Protein 6WF4 (pdb70)

InterPro domains:
  IPR032710 NTF2-like domain superfamily [SSF54427] (33-159)
  IPR037401 SnoaL-like domain [PF12680] (41-147)

Foldseek 3Di:
DLLVVLVVQLLVCVQVVHLVSNCSQADQQAWEAEDPVCVVQPQHGIFGGSVRVVVNVVSVVVQFDDKHWDWDDWDDDPQKIKTKTWMWTGEPVGQIDIFIWIWIFGDDPRHTNYIYIDGDVVVVVVRSVD

Structure (mmCIF, N/CA/C/O backbone):
data_6WF4
#
_entry.id   6WF4
#
_cell.length_a   97.176
_cell.length_b   97.176
_cell.length_c   29.393
_cell.angle_alpha   90.000
_cell.angle_beta   90.000
_cell.angle_gamma   120.000
#
_symmetry.space_group_name_H-M   'P 31 2 1'
#
loop_
_entity.id
_entity.type
_entity.pdbx_description
1 polymer 'Terfestatin Biosyntheis Enzyme C'
2 non-polymer (2~5~S)-2~3~,2~5~,2~6~-trihydroxy[1~1~,2~1~:2~4~,3~1~-terphenyl]-2~2~(2~5~H)-one
3 non-polymer 'ISOPROPYL ALCOHOL'
4 water water
#
loop_
_atom_site.group_PDB
_atom_site.id
_atom_site.type_symbol
_atom_site.label_atom_id
_atom_site.label_alt_id
_atom_site.label_comp_id
_atom_site.label_asym_id
_atom_site.label_entity_id
_atom_site.label_seq_id
_atom_site.pdbx_PDB_ins_code
_atom_site.Cartn_x
_atom_site.Cartn_y
_atom_site.Cartn_z
_atom_site.occupancy
_atom_site.B_iso_or_equiv
_atom_site.auth_seq_id
_atom_site.auth_comp_id
_atom_site.auth_asym_id
_atom_site.auth_atom_id
_atom_site.pdbx_PDB_model_num
ATOM 1 N N . SER A 1 57 ? 20.786 14.571 7.555 1.00 77.95 57 SER A N 1
ATOM 2 C CA . SER A 1 57 ? 20.724 14.700 6.083 1.00 79.15 57 SER A CA 1
ATOM 3 C C . SER A 1 57 ? 22.128 14.897 5.514 1.00 81.49 57 SER A C 1
ATOM 4 O O . SER A 1 57 ? 22.933 15.620 6.097 1.00 94.92 57 SER A O 1
ATOM 12 N N . PRO A 1 58 ? 22.409 14.286 4.357 1.00 76.89 58 PRO A N 1
ATOM 13 C CA . PRO A 1 58 ? 23.814 14.176 3.918 1.00 70.44 58 PRO A CA 1
ATOM 14 C C . PRO A 1 58 ? 24.406 15.474 3.382 1.00 66.34 58 PRO A C 1
ATOM 15 O O . PRO A 1 58 ? 25.593 15.754 3.620 1.00 57.81 58 PRO A O 1
ATOM 26 N N . ASN A 1 59 ? 23.624 16.276 2.653 1.00 71.84 59 ASN A N 1
ATOM 27 C CA . ASN A 1 59 ? 24.116 17.585 2.238 1.00 65.47 59 ASN A CA 1
ATOM 28 C C . ASN A 1 59 ? 24.356 18.466 3.451 1.00 60.11 59 ASN A C 1
ATOM 29 O O . ASN A 1 59 ? 25.359 19.183 3.529 1.00 58.44 59 ASN A O 1
ATOM 40 N N . ILE A 1 60 ? 23.440 18.412 4.415 1.00 61.62 60 ILE A N 1
ATOM 41 C CA . ILE A 1 60 ? 23.525 19.257 5.596 1.00 56.80 60 ILE A CA 1
ATOM 42 C C . ILE A 1 60 ? 24.751 18.906 6.422 1.00 54.99 60 ILE A C 1
ATOM 43 O O . ILE A 1 60 ? 25.433 19.787 6.957 1.00 51.94 60 ILE A O 1
ATOM 59 N N . GLU A 1 61 ? 25.049 17.627 6.572 1.00 56.29 61 GLU A N 1
ATOM 60 C CA . GLU A 1 61 ? 26.160 17.315 7.464 1.00 55.31 61 GLU A CA 1
ATOM 61 C C . GLU A 1 61 ? 27.491 17.647 6.807 1.00 52.05 61 GLU A C 1
ATOM 62 O O . GLU A 1 61 ? 28.469 17.945 7.503 1.00 47.62 61 GLU A O 1
ATOM 74 N N . ALA A 1 62 ? 27.560 17.628 5.478 1.00 50.48 62 ALA A N 1
ATOM 75 C CA . ALA A 1 62 ? 28.792 18.087 4.858 1.00 50.08 62 ALA A CA 1
ATOM 76 C C . ALA A 1 62 ? 28.961 19.589 5.027 1.00 47.58 62 ALA A C 1
ATOM 77 O O . ALA A 1 62 ? 30.082 20.070 5.185 1.00 46.58 62 ALA A O 1
ATOM 84 N N . ILE A 1 63 ? 27.854 20.339 4.951 1.00 48.34 63 ILE A N 1
ATOM 85 C CA . ILE A 1 63 ? 27.868 21.783 5.178 1.00 46.68 63 ILE A CA 1
ATOM 86 C C . ILE A 1 63 ? 28.282 22.079 6.613 1.00 45.67 63 ILE A C 1
ATOM 87 O O . ILE A 1 63 ? 29.043 23.017 6.894 1.00 40.78 63 ILE A O 1
ATOM 103 N N . LEU A 1 64 ? 27.792 21.279 7.547 1.00 44.09 64 LEU A N 1
ATOM 104 C CA . LEU A 1 64 ? 28.124 21.507 8.942 1.00 48.74 64 LEU A CA 1
ATOM 105 C C . LEU A 1 64 ? 29.583 21.210 9.213 1.00 42.24 64 LEU A C 1
ATOM 106 O O . LEU A 1 64 ? 30.231 21.907 9.999 1.00 41.54 64 LEU A O 1
ATOM 122 N N . ALA A 1 65 ? 30.109 20.158 8.608 1.00 43.35 65 ALA A N 1
ATOM 123 C CA . ALA A 1 65 ? 31.535 19.899 8.755 1.00 46.91 65 ALA A CA 1
ATOM 124 C C . ALA A 1 65 ? 32.348 21.103 8.304 1.00 44.01 65 ALA A C 1
ATOM 125 O O . ALA A 1 65 ? 33.382 21.424 8.897 1.00 42.39 65 ALA A O 1
ATOM 132 N N . SER A 1 66 ? 31.920 21.763 7.234 1.00 41.10 66 SER A N 1
ATOM 133 C CA . SER A 1 66 ? 32.667 22.923 6.789 1.00 40.07 66 SER A CA 1
ATOM 134 C C . SER A 1 66 ? 32.517 24.070 7.770 1.00 38.58 66 SER A C 1
ATOM 135 O O . SER A 1 66 ? 33.508 24.717 8.118 1.00 38.01 66 SER A O 1
ATOM 143 N N . TYR A 1 67 ? 31.298 24.325 8.251 1.00 38.43 67 TYR A N 1
ATOM 144 C CA . TYR A 1 67 ? 31.136 25.384 9.238 1.00 37.70 67 TYR A CA 1
ATOM 145 C C . TYR A 1 67 ? 31.921 25.067 10.500 1.00 37.77 67 TYR A C 1
ATOM 146 O O . TYR A 1 67 ? 32.471 25.975 11.124 1.00 37.59 67 TYR A O 1
ATOM 164 N N . ALA A 1 68 ? 32.036 23.784 10.858 1.00 40.06 68 ALA A N 1
ATOM 165 C CA . ALA A 1 68 ? 32.822 23.417 12.026 1.00 40.64 68 ALA A CA 1
ATOM 166 C C . ALA A 1 68 ? 34.297 23.696 11.805 1.00 40.32 68 ALA A C 1
ATOM 167 O O . ALA A 1 68 ? 35.002 24.144 12.725 1.00 39.38 68 ALA A O 1
ATOM 174 N N . GLY A 1 69 ? 34.785 23.406 10.596 1.00 39.23 69 GLY A N 1
ATOM 175 C CA . GLY A 1 69 ? 36.151 23.758 10.254 1.00 39.38 69 GLY A CA 1
ATOM 176 C C . GLY A 1 69 ? 36.427 25.241 10.430 1.00 39.73 69 GLY A C 1
ATOM 177 O O . GLY A 1 69 ? 37.448 25.630 11.009 1.00 39.64 69 GLY A O 1
ATOM 181 N N . PHE A 1 70 ? 35.506 26.086 9.973 1.00 38.22 70 PHE A N 1
ATOM 182 C CA . PHE A 1 70 ? 35.698 27.525 10.133 1.00 39.39 70 PHE A CA 1
ATOM 183 C C . PHE A 1 70 ? 35.731 27.916 11.608 1.00 39.33 70 PHE A C 1
ATOM 184 O O . PHE A 1 70 ? 36.552 28.738 12.031 1.00 40.35 70 PHE A O 1
ATOM 201 N N . ARG A 1 71 ? 34.813 27.365 12.389 1.00 40.58 71 ARG A N 1
ATOM 202 C CA . ARG A 1 71 ? 34.772 27.643 13.818 1.00 44.85 71 ARG A CA 1
ATOM 203 C C . ARG A 1 71 ? 36.090 27.280 14.483 1.00 40.29 71 ARG A C 1
ATOM 204 O O . ARG A 1 71 ? 36.562 27.987 15.387 1.00 41.77 71 ARG A O 1
ATOM 225 N N . ASP A 1 72 ? 36.709 26.187 14.047 1.00 46.44 72 ASP A N 1
ATOM 226 C CA . ASP A 1 72 ? 37.918 25.687 14.689 1.00 46.18 72 ASP A CA 1
ATOM 227 C C . ASP A 1 72 ? 39.197 26.203 14.033 1.00 43.51 72 ASP A C 1
ATOM 228 O O . ASP A 1 72 ? 40.283 25.649 14.296 1.00 43.13 72 ASP A O 1
ATOM 237 N N . ARG A 1 73 ? 39.078 27.189 13.146 1.00 46.81 73 ARG A N 1
ATOM 238 C CA . ARG A 1 73 ? 40.200 27.755 12.367 1.00 48.32 73 ARG A CA 1
ATOM 239 C C . ARG A 1 73 ? 40.949 26.588 11.734 1.00 46.04 73 ARG A C 1
ATOM 240 O O . ARG A 1 73 ? 42.146 26.549 11.812 1.00 47.07 73 ARG A O 1
ATOM 252 N N . ASP A 1 74 ? 40.198 25.698 11.103 1.00 46.34 74 ASP A N 1
ATOM 253 C CA . ASP A 1 74 ? 40.665 24.396 10.606 1.00 47.15 74 ASP A CA 1
ATOM 254 C C . ASP A 1 74 ? 40.379 24.307 9.108 1.00 45.28 74 ASP A C 1
ATOM 255 O O . ASP A 1 74 ? 39.258 23.968 8.713 1.00 45.22 74 ASP A O 1
ATOM 264 N N . ILE A 1 75 ? 41.385 24.604 8.282 1.00 45.03 75 ILE A N 1
ATOM 265 C CA . ILE A 1 75 ? 41.187 24.616 6.826 1.00 45.57 75 ILE A CA 1
ATOM 266 C C . ILE A 1 75 ? 40.830 23.214 6.322 1.00 46.66 75 ILE A C 1
ATOM 267 O O . ILE A 1 75 ? 39.972 23.052 5.454 1.00 47.11 75 ILE A O 1
ATOM 283 N N . GLU A 1 76 ? 41.454 22.169 6.876 1.00 47.45 76 GLU A N 1
ATOM 284 C CA . GLU A 1 76 ? 41.112 20.821 6.435 1.00 48.97 76 GLU A CA 1
ATOM 285 C C . GLU A 1 76 ? 39.634 20.544 6.646 1.00 52.03 76 GLU A C 1
ATOM 286 O O . GLU A 1 76 ? 38.967 19.997 5.752 1.00 49.81 76 GLU A O 1
ATOM 298 N N . GLY A 1 77 ? 39.090 20.970 7.796 1.00 48.11 77 GLY A N 1
ATOM 299 C CA . GLY A 1 77 ? 37.659 20.831 8.026 1.00 48.13 77 GLY A CA 1
ATOM 300 C C . GLY A 1 77 ? 36.822 21.622 7.039 1.00 47.67 77 GLY A C 1
ATOM 301 O O . GLY A 1 77 ? 35.781 21.153 6.576 1.00 48.35 77 GLY A O 1
ATOM 305 N N . ILE A 1 78 ? 37.251 22.840 6.704 1.00 47.71 78 ILE A N 1
ATOM 306 C CA . ILE A 1 78 ? 36.519 23.617 5.693 1.00 46.95 78 ILE A CA 1
ATOM 307 C C . ILE A 1 78 ? 36.461 22.858 4.373 1.00 48.75 78 ILE A C 1
ATOM 308 O O . ILE A 1 78 ? 35.404 22.746 3.741 1.00 50.32 78 ILE A O 1
ATOM 324 N N . LEU A 1 79 ? 37.600 22.348 3.915 1.00 48.82 79 LEU A N 1
ATOM 325 C CA . LEU A 1 79 ? 37.599 21.721 2.600 1.00 51.28 79 LEU A CA 1
ATOM 326 C C . LEU A 1 79 ? 36.893 20.378 2.622 1.00 50.75 79 LEU A C 1
ATOM 327 O O . LEU A 1 79 ? 36.496 19.886 1.562 1.00 53.76 79 LEU A O 1
ATOM 343 N N . SER A 1 80 ? 36.668 19.816 3.805 1.00 54.97 80 SER A N 1
ATOM 344 C CA . SER A 1 80 ? 35.984 18.538 3.953 1.00 62.04 80 SER A CA 1
ATOM 345 C C . SER A 1 80 ? 34.520 18.567 3.508 1.00 61.04 80 SER A C 1
ATOM 346 O O . SER A 1 80 ? 33.818 17.556 3.655 1.00 61.29 80 SER A O 1
ATOM 354 N N . GLY A 1 81 ? 34.031 19.687 3.013 1.00 59.92 81 GLY A N 1
ATOM 355 C CA . GLY A 1 81 ? 32.718 19.724 2.399 1.00 59.39 81 GLY A CA 1
ATOM 356 C C . GLY A 1 81 ? 32.781 20.179 0.948 1.00 56.33 81 GLY A C 1
ATOM 357 O O . GLY A 1 81 ? 31.760 20.221 0.244 1.00 54.90 81 GLY A O 1
ATOM 361 N N . MET A 1 82 ? 33.977 20.534 0.486 1.00 54.46 82 MET A N 1
ATOM 362 C CA . MET A 1 82 ? 34.147 21.162 -0.813 1.00 54.47 82 MET A CA 1
ATOM 363 C C . MET A 1 82 ? 34.611 20.140 -1.842 1.00 62.71 82 MET A C 1
ATOM 364 O O . MET A 1 82 ? 35.486 19.322 -1.564 1.00 55.73 82 MET A O 1
ATOM 378 N N A HIS A 1 83 ? 34.005 20.185 -3.027 0.55 57.18 83 HIS A N 1
ATOM 379 N N B HIS A 1 83 ? 34.012 20.208 -3.026 0.45 57.27 83 HIS A N 1
ATOM 380 C CA A HIS A 1 83 ? 34.570 19.490 -4.169 0.55 63.20 83 HIS A CA 1
ATOM 381 C CA B HIS A 1 83 ? 34.536 19.544 -4.208 0.45 62.98 83 HIS A CA 1
ATOM 382 C C A HIS A 1 83 ? 35.892 20.152 -4.554 0.55 64.14 83 HIS A C 1
ATOM 383 C C B HIS A 1 83 ? 35.869 20.182 -4.608 0.45 63.97 83 HIS A C 1
ATOM 384 O O A HIS A 1 83 ? 36.110 21.341 -4.285 0.55 58.04 83 HIS A O 1
ATOM 385 O O B HIS A 1 83 ? 36.087 21.379 -4.384 0.45 58.37 83 HIS A O 1
ATOM 412 N N . PRO A 1 84 ? 36.785 19.410 -5.195 1.00 61.48 84 PRO A N 1
ATOM 413 C CA . PRO A 1 84 ? 38.037 20.024 -5.674 1.00 67.42 84 PRO A CA 1
ATOM 414 C C . PRO A 1 84 ? 37.823 21.131 -6.678 1.00 71.74 84 PRO A C 1
ATOM 415 O O . PRO A 1 84 ? 38.668 22.031 -6.792 1.00 78.30 84 PRO A O 1
ATOM 426 N N . ASP A 1 85 ? 36.720 21.070 -7.426 1.00 71.60 85 ASP A N 1
ATOM 427 C CA . ASP A 1 85 ? 36.379 22.029 -8.462 1.00 72.30 85 ASP A CA 1
ATOM 428 C C . ASP A 1 85 ? 35.593 23.214 -7.926 1.00 64.96 85 ASP A C 1
ATOM 429 O O . ASP A 1 85 ? 35.269 24.118 -8.711 1.00 57.41 85 ASP A O 1
ATOM 438 N N . VAL A 1 86 ? 35.310 23.227 -6.615 1.00 64.18 86 VAL A N 1
ATOM 439 C CA . VAL A 1 86 ? 34.330 24.133 -6.028 1.00 56.77 86 VAL A CA 1
ATOM 440 C C . VAL A 1 86 ? 34.532 25.568 -6.460 1.00 54.42 86 VAL A C 1
ATOM 441 O O . VAL A 1 86 ? 35.658 26.066 -6.547 1.00 54.55 86 VAL A O 1
ATOM 454 N N . GLU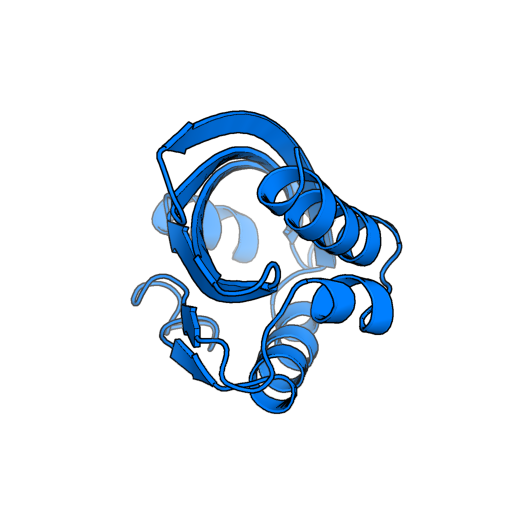 A 1 87 ? 33.409 26.257 -6.646 1.00 49.69 87 GLU A N 1
ATOM 455 C CA . GLU A 1 87 ? 33.346 27.693 -6.904 1.00 55.39 87 GLU A CA 1
ATOM 456 C C . GLU A 1 87 ? 33.070 28.467 -5.612 1.00 46.18 87 GLU A C 1
ATOM 457 O O . GLU A 1 87 ? 32.007 28.305 -4.999 1.00 44.58 87 GLU A O 1
ATOM 469 N N . TRP A 1 88 ? 33.983 29.354 -5.236 1.00 45.60 88 TRP A N 1
ATOM 470 C CA . TRP A 1 88 ? 33.874 30.157 -4.009 1.00 48.62 88 TRP A CA 1
ATOM 471 C C . TRP A 1 88 ? 33.655 31.609 -4.424 1.00 38.24 88 TRP A C 1
ATOM 472 O O . TRP A 1 88 ? 34.562 32.232 -4.980 1.00 43.54 88 TRP A O 1
ATOM 493 N N . VAL A 1 89 ? 32.462 32.140 -4.156 1.00 36.60 89 VAL A N 1
ATOM 494 C CA . VAL A 1 89 ? 32.002 33.395 -4.741 1.00 35.60 89 VAL A CA 1
ATOM 495 C C . VAL A 1 89 ? 31.648 34.375 -3.633 1.00 37.80 89 VAL A C 1
ATOM 496 O O . VAL A 1 89 ? 30.894 34.022 -2.722 1.00 34.13 89 VAL A O 1
ATOM 509 N N . HIS A 1 90 ? 32.122 35.617 -3.748 1.00 34.97 90 HIS A N 1
ATOM 510 C CA . HIS A 1 90 ? 31.793 36.697 -2.821 1.00 27.32 90 HIS A CA 1
ATOM 511 C C . HIS A 1 90 ? 31.419 37.952 -3.592 1.00 27.27 90 HIS A C 1
ATOM 512 O O . HIS A 1 90 ? 31.727 38.078 -4.780 1.00 27.92 90 HIS A O 1
ATOM 526 N N . PRO A 1 91 ? 30.683 38.867 -2.977 1.00 24.27 91 PRO A N 1
ATOM 527 C CA . PRO A 1 91 ? 30.128 39.992 -3.750 1.00 25.25 91 PRO A CA 1
ATOM 528 C C . PRO A 1 91 ? 31.183 40.787 -4.521 1.00 26.19 91 PRO A C 1
ATOM 529 O O . PRO A 1 91 ? 32.300 41.013 -4.059 1.00 23.48 91 PRO A O 1
ATOM 540 N N . GLU A 1 92 ? 30.796 41.252 -5.713 1.00 32.52 92 GLU A N 1
ATOM 541 C CA . GLU A 1 92 ? 31.723 42.077 -6.469 1.00 32.07 92 GLU A CA 1
ATOM 542 C C . GLU A 1 92 ? 32.084 43.337 -5.696 1.00 28.85 92 GLU A C 1
ATOM 543 O O . GLU A 1 92 ? 33.191 43.846 -5.844 1.00 29.17 92 GLU A O 1
ATOM 555 N N . GLY A 1 93 ? 31.198 43.828 -4.837 1.00 26.89 93 GLY A N 1
ATOM 556 C CA . GLY A 1 93 ? 31.508 45.005 -4.073 1.00 28.16 93 GLY A CA 1
ATOM 557 C C . GLY A 1 93 ? 32.552 44.837 -3.000 1.00 30.29 93 GLY A C 1
ATOM 558 O O . GLY A 1 93 ? 32.835 45.816 -2.306 1.00 29.37 93 GLY A O 1
ATOM 562 N N A MET A 1 94 ? 33.106 43.636 -2.827 0.17 30.52 94 MET A N 1
ATOM 563 N N B MET A 1 94 ? 33.130 43.647 -2.827 0.83 29.49 94 MET A N 1
ATOM 564 C CA A MET A 1 94 ? 34.256 43.413 -1.961 0.17 29.95 94 MET A CA 1
ATOM 565 C CA B MET A 1 94 ? 34.277 43.459 -1.948 0.83 27.55 94 MET A CA 1
ATOM 566 C C A MET A 1 94 ? 35.567 43.517 -2.721 0.17 30.49 94 MET A C 1
ATOM 567 C C B MET A 1 94 ? 35.582 43.557 -2.709 0.83 29.12 94 MET A C 1
ATOM 568 O O A MET A 1 94 ? 36.630 43.251 -2.152 0.17 33.43 94 MET A O 1
ATOM 569 O O B MET A 1 94 ? 36.657 43.359 -2.132 0.83 29.21 94 MET A O 1
ATOM 596 N N . GLY A 1 95 ? 35.510 43.894 -3.999 1.00 31.54 95 GLY A N 1
ATOM 597 C CA . GLY A 1 95 ? 36.714 43.946 -4.806 1.00 38.30 95 GLY A CA 1
ATOM 598 C C . GLY A 1 95 ? 37.699 44.957 -4.281 1.00 33.38 95 GLY A C 1
ATOM 599 O O . GLY A 1 95 ? 38.901 44.827 -4.497 1.00 38.74 95 GLY A O 1
ATOM 603 N N . LYS A 1 96 ? 37.203 45.979 -3.583 1.00 33.67 96 LYS A N 1
ATOM 604 C CA . LYS A 1 96 ? 38.078 47.018 -3.057 1.00 37.29 96 LYS A CA 1
ATOM 605 C C . LYS A 1 96 ? 39.045 46.455 -2.031 1.00 35.53 96 LYS A C 1
ATOM 606 O O . LYS A 1 96 ? 40.135 46.991 -1.846 1.00 38.67 96 LYS A O 1
ATOM 625 N N . TYR A 1 97 ? 38.672 45.379 -1.365 1.00 30.22 97 TYR A N 1
ATOM 626 C CA . TYR A 1 97 ? 39.511 44.753 -0.364 1.00 34.29 97 TYR A CA 1
ATOM 627 C C . TYR A 1 97 ? 40.101 43.451 -0.878 1.00 32.98 97 TYR A C 1
ATOM 628 O O . TYR A 1 97 ? 40.717 42.715 -0.108 1.00 35.23 97 TYR A O 1
ATOM 646 N N . GLY A 1 98 ? 39.966 43.170 -2.175 1.00 33.28 98 GLY A N 1
ATOM 647 C CA . GLY A 1 98 ? 40.533 41.948 -2.706 1.00 36.63 98 GLY A CA 1
ATOM 648 C C . GLY A 1 98 ? 39.815 40.713 -2.242 1.00 35.20 98 GLY A C 1
ATOM 649 O O . GLY A 1 98 ? 40.413 39.638 -2.203 1.00 34.43 98 GLY A O 1
ATOM 653 N N . LEU A 1 99 ? 38.538 40.845 -1.864 1.00 34.48 99 LEU A N 1
ATOM 654 C CA . LEU A 1 99 ? 37.739 39.713 -1.417 1.00 32.60 99 LEU A CA 1
ATOM 655 C C . LEU A 1 99 ? 36.450 39.547 -2.211 1.00 33.31 99 LEU A C 1
ATOM 656 O O . LEU A 1 99 ? 35.509 38.944 -1.701 1.00 28.93 99 LEU A O 1
ATOM 672 N N . GLY A 1 100 ? 36.392 40.051 -3.450 1.00 30.25 100 GLY A N 1
ATOM 673 C CA . GLY A 1 100 ? 35.230 39.891 -4.291 1.00 28.53 100 GLY A CA 1
ATOM 674 C C . GLY A 1 100 ? 35.390 38.846 -5.350 1.00 35.17 100 GLY A C 1
ATOM 675 O O . GLY A 1 100 ? 36.463 38.306 -5.591 1.00 33.31 100 GLY A O 1
ATOM 679 N N . GLY A 1 101 ? 34.296 38.552 -6.025 1.00 35.54 101 GLY A N 1
ATOM 680 C CA . GLY A 1 101 ? 34.447 37.625 -7.130 1.00 38.41 101 GLY A CA 1
ATOM 681 C C . GLY A 1 101 ? 34.617 36.161 -6.741 1.00 41.53 101 GLY A C 1
ATOM 682 O O . GLY A 1 101 ? 34.363 35.703 -5.608 1.00 36.93 101 GLY A O 1
ATOM 686 N N . THR A 1 102 ? 35.070 35.405 -7.734 1.00 38.88 102 THR A N 1
ATOM 687 C CA . THR A 1 102 ? 35.085 33.949 -7.667 1.00 40.13 102 THR A CA 1
ATOM 688 C C . THR A 1 102 ? 36.499 33.462 -7.483 1.00 41.45 102 THR A C 1
ATOM 689 O O . THR A 1 102 ? 37.400 33.884 -8.220 1.00 42.64 102 THR A O 1
ATOM 700 N N . LYS A 1 103 ? 36.678 32.541 -6.549 1.00 39.85 103 LYS A N 1
ATOM 701 C CA . LYS A 1 103 ? 37.916 31.790 -6.435 1.00 40.57 103 LYS A CA 1
ATOM 702 C C . LYS A 1 103 ? 37.614 30.330 -6.750 1.00 42.82 103 LYS A C 1
ATOM 703 O O . LYS A 1 103 ? 36.500 29.847 -6.524 1.00 49.20 103 LYS A O 1
ATOM 722 N N . LEU A 1 104 ? 38.587 29.639 -7.332 1.00 44.62 104 LEU A N 1
ATOM 723 C CA . LEU A 1 104 ? 38.354 28.288 -7.810 1.00 49.16 104 LEU A CA 1
ATOM 724 C C . LEU A 1 104 ? 39.147 27.269 -7.000 1.00 47.20 104 LEU A C 1
ATOM 725 O O . LEU A 1 104 ? 40.367 27.391 -6.828 1.00 49.51 104 LEU A O 1
ATOM 741 N N . GLY A 1 105 ? 38.454 26.252 -6.529 1.00 47.61 105 GLY A N 1
ATOM 742 C CA . GLY A 1 105 ? 39.131 25.093 -6.002 1.00 48.86 105 GLY A CA 1
ATOM 743 C C . GLY A 1 105 ? 39.731 25.350 -4.637 1.00 53.60 105 GLY A C 1
ATOM 744 O O . GLY A 1 105 ? 39.678 26.442 -4.064 1.00 48.04 105 GLY A O 1
ATOM 748 N N . HIS A 1 106 ? 40.303 24.273 -4.111 1.00 51.33 106 HIS A N 1
ATOM 749 C CA . HIS A 1 106 ? 40.864 24.278 -2.773 1.00 50.82 106 HIS A CA 1
ATOM 750 C C . HIS A 1 106 ? 41.945 25.337 -2.658 1.00 50.17 106 HIS A C 1
ATOM 751 O O . HIS A 1 106 ? 42.030 26.065 -1.657 1.00 44.36 106 HIS A O 1
ATOM 765 N N . ALA A 1 107 ? 42.757 25.463 -3.699 1.00 49.33 107 ALA A N 1
ATOM 766 C CA . ALA A 1 107 ? 43.790 26.483 -3.708 1.00 50.63 107 ALA A CA 1
ATOM 767 C C . ALA A 1 107 ? 43.190 27.874 -3.630 1.00 43.67 107 ALA A C 1
ATOM 768 O O . ALA A 1 107 ? 43.706 28.747 -2.924 1.00 45.40 107 ALA A O 1
ATOM 775 N N . GLY A 1 108 ? 42.103 28.107 -4.353 1.00 47.88 108 GLY A N 1
ATOM 776 C CA . GLY A 1 108 ? 41.529 29.433 -4.354 1.00 41.73 108 GLY A CA 1
ATOM 777 C C . GLY A 1 108 ? 41.032 29.824 -2.989 1.00 39.15 108 GLY A C 1
ATOM 778 O O . GLY A 1 108 ? 41.121 30.991 -2.591 1.00 37.63 108 GLY A O 1
ATOM 782 N N . ILE A 1 109 ? 40.478 28.858 -2.258 1.00 42.38 109 ILE A N 1
ATOM 783 C CA . ILE A 1 109 ? 39.977 29.144 -0.922 1.00 40.69 109 ILE A CA 1
ATOM 784 C C . ILE A 1 109 ? 41.115 29.563 -0.017 1.00 36.22 109 ILE A C 1
ATOM 785 O O . ILE A 1 109 ? 41.008 30.529 0.744 1.00 35.11 109 ILE A O 1
ATOM 801 N N . LYS A 1 110 ? 42.227 28.846 -0.083 1.00 37.82 110 LYS A N 1
ATOM 802 C CA . LYS A 1 110 ? 43.387 29.216 0.719 1.00 39.75 110 LYS A CA 1
ATOM 803 C C . LYS A 1 110 ? 43.873 30.625 0.385 1.00 37.21 110 LYS A C 1
ATOM 804 O O . LYS A 1 110 ? 44.243 31.390 1.287 1.00 40.78 110 LYS A O 1
ATOM 823 N N . GLU A 1 111 ? 43.899 30.981 -0.903 1.00 38.53 111 GLU A N 1
ATOM 824 C CA . GLU A 1 111 ? 44.252 32.345 -1.285 1.00 41.81 111 GLU A CA 1
ATOM 825 C C . GLU A 1 111 ? 43.348 33.350 -0.599 1.00 37.09 111 GLU A C 1
ATOM 826 O O . GLU A 1 111 ? 43.822 34.339 -0.031 1.00 37.29 111 GLU A O 1
ATOM 838 N N . PHE A 1 112 ? 42.034 33.123 -0.673 1.00 34.68 112 PHE A N 1
ATOM 839 C CA . PHE A 1 112 ? 41.074 34.019 -0.043 1.00 34.99 112 PHE A CA 1
ATOM 840 C C . PHE A 1 112 ? 41.343 34.136 1.441 1.00 34.33 112 PHE A C 1
ATOM 841 O O . PHE A 1 112 ? 41.375 35.242 1.992 1.00 34.53 112 PHE A O 1
ATOM 858 N N . LEU A 1 113 ? 41.562 32.998 2.109 1.00 35.09 113 LEU A N 1
ATOM 859 C CA . LEU A 1 113 ? 41.717 33.014 3.554 1.00 36.43 113 LEU A CA 1
ATOM 860 C C . LEU A 1 113 ? 43.032 33.635 3.974 1.00 35.05 113 LEU A C 1
ATOM 861 O O . LEU A 1 113 ? 43.117 34.219 5.053 1.00 32.47 113 LEU A O 1
ATOM 877 N N . ALA A 1 114 ? 44.063 33.524 3.144 1.00 36.84 114 ALA A N 1
ATOM 878 C CA . ALA A 1 114 ? 45.322 34.184 3.445 1.00 38.49 114 ALA A CA 1
ATOM 879 C C . ALA A 1 114 ? 45.210 35.700 3.339 1.00 38.04 114 ALA A C 1
ATOM 880 O O . ALA A 1 114 ? 46.000 36.416 3.958 1.00 39.09 114 ALA A O 1
ATOM 887 N N . HIS A 1 115 ? 44.264 36.209 2.537 1.00 35.81 115 HIS A N 1
ATOM 888 C CA . HIS A 1 115 ? 44.078 37.653 2.408 1.00 35.12 115 HIS A CA 1
ATOM 889 C C . HIS A 1 115 ? 43.246 38.242 3.555 1.00 31.29 115 HIS A C 1
ATOM 890 O O . HIS A 1 115 ? 43.423 39.409 3.916 1.00 38.23 115 HIS A O 1
ATOM 904 N N . VAL A 1 116 ? 42.382 37.447 4.174 1.00 35.21 116 VAL A N 1
ATOM 905 C CA . VAL A 1 116 ? 41.423 38.004 5.127 1.00 34.80 116 VAL A CA 1
ATOM 906 C C . VAL A 1 116 ? 42.106 38.720 6.270 1.00 35.20 116 VAL A C 1
ATOM 907 O O . VAL A 1 116 ? 41.632 39.806 6.670 1.00 31.95 116 VAL A O 1
ATOM 920 N N . PRO A 1 117 ? 43.135 38.175 6.913 1.00 36.69 117 PRO A N 1
ATOM 921 C CA . PRO A 1 117 ? 43.754 38.861 8.053 1.00 43.71 117 PRO A CA 1
ATOM 922 C C . PRO A 1 117 ? 44.363 40.210 7.700 1.00 40.41 117 PRO A C 1
ATOM 923 O O . PRO A 1 117 ? 44.667 40.999 8.604 1.00 42.59 117 PRO A O 1
ATOM 934 N N . THR A 1 118 ? 44.586 40.474 6.419 1.00 38.77 118 THR A N 1
ATOM 935 C CA . THR A 1 118 ? 45.003 41.783 5.916 1.00 45.15 118 THR A CA 1
ATOM 936 C C . THR A 1 118 ? 43.899 42.831 6.036 1.00 41.14 118 THR A C 1
ATOM 937 O O . THR A 1 118 ? 44.184 44.037 5.984 1.00 42.03 118 THR A O 1
ATOM 948 N N . VAL A 1 119 ? 42.652 42.397 6.217 1.00 50.52 119 VAL A N 1
ATOM 949 C CA . VAL A 1 119 ? 41.478 43.259 6.161 1.00 47.43 119 VAL A CA 1
ATOM 950 C C . VAL A 1 119 ? 40.749 43.309 7.497 1.00 40.29 119 VAL A C 1
ATOM 951 O O . VAL A 1 119 ? 40.178 44.341 7.880 1.00 47.77 119 VAL A O 1
ATOM 964 N N . LEU A 1 120 ? 40.750 42.193 8.222 1.00 35.82 120 LEU A N 1
ATOM 965 C CA . LEU A 1 120 ? 39.943 42.032 9.420 1.00 38.18 120 LEU A CA 1
ATOM 966 C C . LEU A 1 120 ? 40.756 41.409 10.543 1.00 31.17 120 LEU A C 1
ATOM 967 O O . LEU A 1 120 ? 41.662 40.616 10.295 1.00 36.16 120 LEU A O 1
ATOM 983 N N . GLY A 1 121 ? 40.367 41.747 11.770 1.00 34.77 121 GLY A N 1
ATOM 984 C CA . GLY A 1 121 ? 40.948 41.114 12.931 1.00 34.55 121 GLY A CA 1
ATOM 985 C C . GLY A 1 121 ? 40.324 39.788 13.308 1.00 35.72 121 GLY A C 1
ATOM 986 O O . GLY A 1 121 ? 40.985 38.980 13.971 1.00 38.48 121 GLY A O 1
ATOM 990 N N . GLY A 1 122 ? 39.085 39.531 12.907 1.00 39.56 122 GLY A N 1
ATOM 991 C CA . GLY A 1 122 ? 38.458 38.264 13.264 1.00 33.99 122 GLY A CA 1
ATOM 992 C C . GLY A 1 122 ? 37.037 38.143 12.749 1.00 30.54 122 GLY A C 1
ATOM 993 O O . GLY A 1 122 ? 36.386 39.129 12.390 1.00 26.19 122 GLY A O 1
ATOM 997 N N . MET A 1 123 ? 36.556 36.897 12.750 1.00 35.89 123 MET A N 1
ATOM 998 C CA . MET A 1 123 ? 35.209 36.588 12.309 1.00 31.14 123 MET A CA 1
ATOM 999 C C . MET A 1 123 ? 34.712 35.313 12.963 1.00 35.76 123 MET A C 1
ATOM 1000 O O . MET A 1 123 ? 35.452 34.336 13.039 1.00 34.42 123 MET A O 1
ATOM 1014 N N . ARG A 1 124 ? 33.465 35.278 13.451 1.00 30.66 124 ARG A N 1
ATOM 1015 C CA . ARG A 1 124 ? 32.830 34.075 14.017 1.00 29.66 124 ARG A CA 1
ATOM 1016 C C . ARG A 1 124 ? 31.453 33.902 13.366 1.00 29.26 124 ARG A C 1
ATOM 1017 O O . ARG A 1 124 ? 30.684 34.815 13.446 1.00 29.22 124 ARG A O 1
ATOM 1038 N N . LEU A 1 125 ? 31.128 32.731 12.840 1.00 35.17 125 LEU A N 1
ATOM 1039 C CA . LEU A 1 125 ? 29.872 32.481 12.146 1.00 32.49 125 LEU A CA 1
ATOM 1040 C C . LEU A 1 125 ? 28.855 31.844 13.080 1.00 31.49 125 LEU A C 1
ATOM 1041 O O . LEU A 1 125 ? 29.206 31.019 13.923 1.00 35.27 125 LEU A O 1
ATOM 1057 N N . ALA A 1 126 ? 27.589 32.201 12.889 1.00 34.92 126 ALA A N 1
ATOM 1058 C CA . ALA A 1 126 ? 26.488 31.558 13.601 1.00 39.93 126 ALA A CA 1
ATOM 1059 C C . ALA A 1 126 ? 25.393 31.249 12.593 1.00 36.75 126 ALA A C 1
ATOM 1060 O O . ALA A 1 126 ? 24.479 32.051 12.394 1.00 37.31 126 ALA A O 1
ATOM 1067 N N . PRO A 1 127 ? 25.447 30.089 11.945 1.00 36.17 127 PRO A N 1
ATOM 1068 C CA . PRO A 1 127 ? 24.338 29.699 11.059 1.00 38.64 127 PRO A CA 1
ATOM 1069 C C . PRO A 1 127 ? 23.069 29.518 11.866 1.00 45.26 127 PRO A C 1
ATOM 1070 O O . PRO A 1 127 ? 23.100 28.967 12.967 1.00 44.86 127 PRO A O 1
ATOM 1081 N N . ARG A 1 128 ? 21.948 29.988 11.330 1.00 40.30 128 ARG A N 1
ATOM 1082 C CA . ARG A 1 128 ? 20.714 29.866 12.108 1.00 43.31 128 ARG A CA 1
ATOM 1083 C C . ARG A 1 128 ? 19.639 29.047 11.424 1.00 48.07 128 ARG A C 1
ATOM 1084 O O . ARG A 1 128 ? 19.019 28.190 12.078 1.00 50.90 128 ARG A O 1
ATOM 1105 N N . GLU A 1 129 ? 19.446 29.209 10.120 1.00 45.01 129 GLU A N 1
ATOM 1106 C CA . GLU A 1 129 ? 18.352 28.573 9.402 1.00 48.65 129 GLU A CA 1
ATOM 1107 C C . GLU A 1 129 ? 18.910 27.904 8.161 1.00 46.87 129 GLU A C 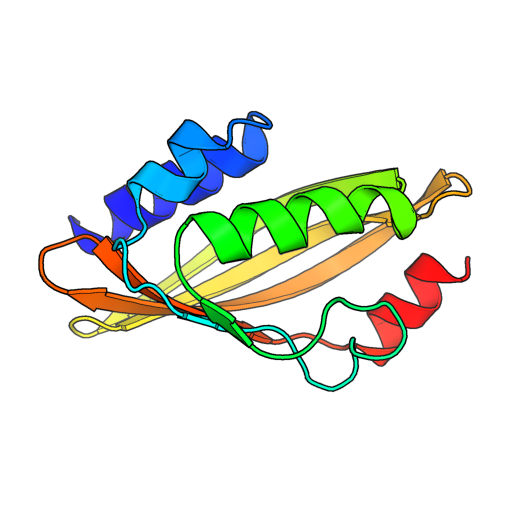1
ATOM 1108 O O . GLU A 1 129 ? 19.772 28.471 7.483 1.00 47.57 129 GLU A O 1
ATOM 1120 N N . PHE A 1 130 ? 18.420 26.714 7.860 1.00 49.74 130 PHE A N 1
ATOM 1121 C CA . PHE A 1 130 ? 18.817 25.973 6.667 1.00 49.49 130 PHE A CA 1
ATOM 1122 C C . PHE A 1 130 ? 17.561 25.638 5.882 1.00 56.61 130 PHE A C 1
ATOM 1123 O O . PHE A 1 130 ? 16.656 24.968 6.401 1.00 61.62 130 PHE A O 1
ATOM 1140 N N . ILE A 1 131 ? 17.518 26.076 4.633 1.00 51.61 131 ILE A N 1
ATOM 1141 C CA . ILE A 1 131 ? 16.429 25.764 3.717 1.00 54.24 131 ILE A CA 1
ATOM 1142 C C . ILE A 1 131 ? 16.999 24.887 2.610 1.00 54.28 131 ILE A C 1
ATOM 1143 O O . ILE A 1 131 ? 18.001 25.246 1.974 1.00 52.67 131 ILE A O 1
ATOM 1159 N N . GLU A 1 132 ? 16.384 23.731 2.396 1.00 58.02 132 GLU A N 1
ATOM 1160 C CA . GLU A 1 132 ? 16.971 22.710 1.543 1.00 57.86 132 GLU A CA 1
ATOM 1161 C C . GLU A 1 132 ? 15.931 22.181 0.567 1.00 61.07 132 GLU A C 1
ATOM 1162 O O . GLU A 1 132 ? 14.764 21.979 0.921 1.00 64.02 132 GLU A O 1
ATOM 1174 N N . GLN A 1 133 ? 16.376 21.960 -0.665 1.00 60.92 133 GLN A N 1
ATOM 1175 C CA . GLN A 1 133 ? 15.550 21.383 -1.723 1.00 64.41 133 GLN A CA 1
ATOM 1176 C C . GLN A 1 133 ? 16.542 20.903 -2.778 1.00 66.50 133 GLN A C 1
ATOM 1177 O O . GLN A 1 133 ? 17.194 21.730 -3.425 1.00 61.84 133 GLN A O 1
ATOM 1191 N N . GLY A 1 134 ? 16.708 19.576 -2.882 1.00 65.35 134 GLY A N 1
ATOM 1192 C CA . GLY A 1 134 ? 17.626 18.976 -3.857 1.00 64.38 134 GLY A CA 1
ATOM 1193 C C . GLY A 1 134 ? 19.094 19.138 -3.511 1.00 62.16 134 GLY A C 1
ATOM 1194 O O . GLY A 1 134 ? 19.485 19.049 -2.349 1.00 59.00 134 GLY A O 1
ATOM 1198 N N . ASP A 1 135 ? 19.932 19.372 -4.543 1.00 57.80 135 ASP A N 1
ATOM 1199 C CA . ASP A 1 135 ? 21.345 19.675 -4.325 1.00 59.49 135 ASP A CA 1
ATOM 1200 C C . ASP A 1 135 ? 21.589 21.171 -4.028 1.00 51.60 135 ASP A C 1
ATOM 1201 O O . ASP A 1 135 ? 22.728 21.644 -4.175 1.00 50.39 135 ASP A O 1
ATOM 1210 N N . ARG A 1 136 ? 20.562 21.895 -3.572 1.00 51.10 136 ARG A N 1
ATOM 1211 C CA . ARG A 1 136 ? 20.689 23.295 -3.177 1.00 47.91 136 ARG A CA 1
ATOM 1212 C C . ARG A 1 136 ? 20.332 23.459 -1.707 1.00 50.33 136 ARG A C 1
ATOM 1213 O O . ARG A 1 136 ? 19.307 22.933 -1.265 1.00 48.68 136 ARG A O 1
ATOM 1234 N N . VAL A 1 137 ? 21.153 24.222 -0.968 1.00 43.65 137 VAL A N 1
ATOM 1235 C CA . VAL A 1 137 ? 20.880 24.607 0.415 1.00 43.81 137 VAL A CA 1
ATOM 1236 C C . VAL A 1 137 ? 21.188 26.093 0.586 1.00 39.22 137 VAL A C 1
ATOM 1237 O O . VAL A 1 137 ? 22.257 26.573 0.188 1.00 41.57 137 VAL A O 1
ATOM 1250 N N . VAL A 1 138 ? 20.257 26.822 1.183 1.00 37.28 138 VAL A N 1
ATOM 1251 C CA . VAL A 1 138 ? 20.449 28.222 1.513 1.00 35.01 138 VAL A CA 1
ATOM 1252 C C . VAL A 1 138 ? 20.498 28.343 3.029 1.00 37.79 138 VAL A C 1
ATOM 1253 O O . VAL A 1 138 ? 19.562 27.912 3.721 1.00 38.23 138 VAL A O 1
ATOM 1266 N N . VAL A 1 139 ? 21.576 28.941 3.543 1.00 33.78 139 VAL A N 1
ATOM 1267 C CA . VAL A 1 139 ? 21.799 29.103 4.982 1.00 29.93 139 VAL A CA 1
ATOM 1268 C C . VAL A 1 139 ? 21.770 30.582 5.325 1.00 30.36 139 VAL A C 1
ATOM 1269 O O . VAL A 1 139 ? 22.487 31.386 4.722 1.00 30.66 139 VAL A O 1
ATOM 1282 N N . PHE A 1 140 ? 20.921 30.941 6.271 1.00 35.47 140 PHE A N 1
ATOM 1283 C CA . PHE A 1 140 ? 20.847 32.287 6.826 1.00 31.69 140 PHE A CA 1
ATOM 1284 C C . PHE A 1 140 ? 21.462 32.275 8.220 1.00 33.80 140 PHE A C 1
ATOM 1285 O O . PHE A 1 140 ? 21.247 31.320 8.985 1.00 32.59 140 PHE A O 1
ATOM 1302 N N . GLY A 1 141 ? 22.208 33.330 8.558 1.00 29.52 141 GLY A N 1
ATOM 1303 C CA . GLY A 1 141 ? 22.859 33.422 9.847 1.00 33.31 141 GLY A CA 1
ATOM 1304 C C . GLY A 1 141 ? 23.330 34.831 10.161 1.00 28.84 141 GLY A C 1
ATOM 1305 O O . GLY A 1 141 ? 22.983 35.792 9.475 1.00 29.72 141 GLY A O 1
ATOM 1309 N N . THR A 1 142 ? 24.068 34.949 11.252 1.00 32.54 142 THR A N 1
ATOM 1310 C CA . THR A 1 142 ? 24.786 36.169 11.570 1.00 29.23 142 THR A CA 1
ATOM 1311 C C . THR A 1 142 ? 26.242 35.809 11.783 1.00 28.97 142 THR A C 1
ATOM 1312 O O . THR A 1 142 ? 26.591 34.644 11.948 1.00 27.52 142 THR A O 1
ATOM 1323 N N . ARG A 1 143 ? 27.084 36.835 11.821 1.00 28.08 143 ARG A N 1
ATOM 1324 C CA . ARG A 1 143 ? 28.484 36.638 12.110 1.00 27.41 143 ARG A CA 1
ATOM 1325 C C . ARG A 1 143 ? 28.981 37.838 12.891 1.00 25.85 143 ARG A C 1
ATOM 1326 O O . ARG A 1 143 ? 28.493 38.954 12.700 1.00 27.00 143 ARG A O 1
ATOM 1347 N N . GLU A 1 144 ? 29.893 37.573 13.835 1.00 25.42 144 GLU A N 1
ATOM 1348 C CA . GLU A 1 144 ? 30.658 38.608 14.544 1.00 24.86 144 GLU A CA 1
ATOM 1349 C C . GLU A 1 144 ? 31.924 38.928 13.746 1.00 28.51 144 GLU A C 1
ATOM 1350 O O . GLU A 1 144 ? 32.771 38.060 13.504 1.00 27.52 144 GLU A O 1
ATOM 1362 N N . VAL A 1 145 ? 32.059 40.164 13.337 1.00 26.67 145 VAL A N 1
ATOM 1363 C CA . VAL A 1 145 ? 33.193 40.589 12.529 1.00 27.08 145 VAL A CA 1
ATOM 1364 C C . VAL A 1 145 ? 33.993 41.625 13.308 1.00 29.14 145 VAL A C 1
ATOM 1365 O O . VAL A 1 145 ? 33.428 42.624 13.768 1.00 29.47 145 VAL A O 1
ATOM 1378 N N . THR A 1 146 ? 35.296 41.42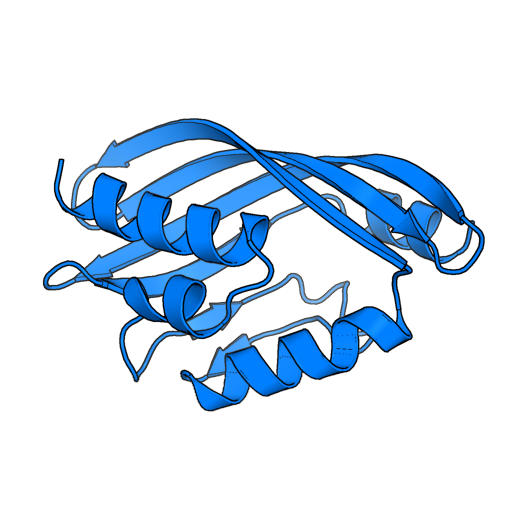9 13.413 1.00 27.93 146 THR A N 1
ATOM 1379 C CA . THR A 1 146 ? 36.170 42.380 14.114 1.00 26.96 146 THR A CA 1
ATOM 1380 C C . THR A 1 146 ? 37.128 43.073 13.151 1.00 31.53 146 THR A C 1
ATOM 1381 O O . THR A 1 146 ? 37.857 42.408 12.406 1.00 29.77 146 THR A O 1
ATOM 1392 N N . SER A 1 147 ? 37.150 44.409 13.203 1.00 30.92 147 SER A N 1
ATOM 1393 C CA . SER A 1 147 ? 38.068 45.209 12.406 1.00 31.49 147 SER A CA 1
ATOM 1394 C C . SER A 1 147 ? 39.493 45.102 12.945 1.00 33.92 147 SER A C 1
ATOM 1395 O O . SER A 1 147 ? 39.740 44.619 14.045 1.00 27.76 147 SER A O 1
ATOM 1403 N N . LEU A 1 148 ? 40.451 45.552 12.139 1.00 34.33 148 LEU A N 1
ATOM 1404 C CA . LEU A 1 148 ? 41.835 45.552 12.596 1.00 37.83 148 LEU A CA 1
ATOM 1405 C C . LEU A 1 148 ? 42.060 46.512 13.760 1.00 43.72 148 LEU A C 1
ATOM 1406 O O . LEU A 1 148 ? 43.082 46.408 14.436 1.00 47.79 148 LEU A O 1
ATOM 1422 N N . ARG A 1 149 ? 41.119 47.403 14.038 1.00 42.68 149 ARG A N 1
ATOM 1423 C CA . ARG A 1 149 ? 41.210 48.316 15.168 1.00 48.15 149 ARG A CA 1
ATOM 1424 C C . ARG A 1 149 ? 40.438 47.828 16.386 1.00 40.93 149 ARG A C 1
ATOM 1425 O O . ARG A 1 149 ? 40.401 48.526 17.411 1.00 47.51 149 ARG A O 1
ATOM 1446 N N . GLY A 1 150 ? 39.819 46.660 16.304 1.00 38.06 150 GLY A N 1
ATOM 1447 C CA . GLY A 1 150 ? 39.180 46.053 17.450 1.00 38.04 150 GLY A CA 1
ATOM 1448 C C . GLY A 1 150 ? 37.713 46.313 17.563 1.00 37.61 150 GLY A C 1
ATOM 1449 O O . GLY A 1 150 ? 37.093 45.855 18.530 1.00 34.63 150 GLY A O 1
ATOM 1453 N N . THR A 1 151 ? 37.143 47.039 16.611 1.00 33.22 151 THR A N 1
ATOM 1454 C CA . THR A 1 151 ? 35.722 47.272 16.572 1.00 29.91 151 THR A CA 1
ATOM 1455 C C . THR A 1 151 ? 35.003 46.028 16.086 1.00 28.09 151 THR A C 1
ATOM 1456 O O . THR A 1 151 ? 35.428 45.379 15.127 1.00 32.71 151 THR A O 1
ATOM 1467 N N . THR A 1 152 ? 33.894 45.711 16.734 1.00 30.98 152 THR A N 1
ATOM 1468 C CA . THR A 1 152 ? 33.169 44.488 16.428 1.00 30.07 152 THR A CA 1
ATOM 1469 C C . THR A 1 152 ? 31.727 44.812 16.131 1.00 27.01 152 THR A C 1
ATOM 1470 O O . THR A 1 152 ? 31.139 45.675 16.796 1.00 31.34 152 THR A O 1
ATOM 1481 N N . ALA A 1 153 ? 31.174 44.133 15.106 1.00 27.83 153 ALA A N 1
ATOM 1482 C CA . ALA A 1 153 ? 29.790 44.272 14.714 1.00 28.31 153 ALA A CA 1
ATOM 1483 C C . ALA A 1 153 ? 29.194 42.902 14.476 1.00 26.02 153 ALA A C 1
ATOM 1484 O O . ALA A 1 153 ? 29.899 41.950 14.153 1.00 29.52 153 ALA A O 1
ATOM 1491 N N . THR A 1 154 ? 27.879 42.803 14.636 1.00 26.62 154 THR A N 1
ATOM 1492 C CA . THR A 1 154 ? 27.137 41.632 14.193 1.00 28.22 154 THR A CA 1
ATOM 1493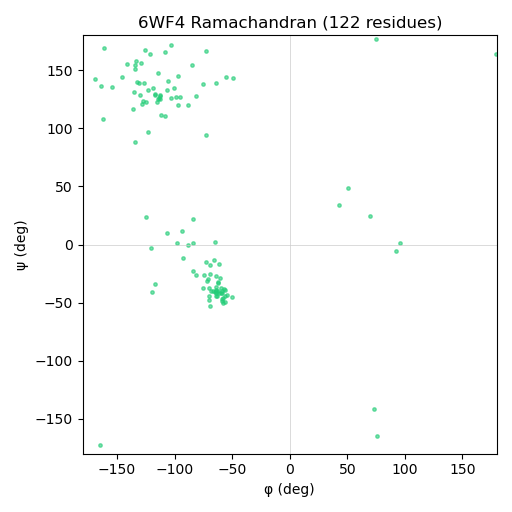 C C . THR A 1 154 ? 26.524 41.979 12.843 1.00 25.09 154 THR A C 1
ATOM 1494 O O . THR A 1 154 ? 25.858 43.010 12.712 1.00 29.75 154 THR A O 1
ATOM 1505 N N . LEU A 1 155 ? 26.768 41.125 11.841 1.00 24.47 155 LEU A N 1
ATOM 1506 C CA . LEU A 1 155 ? 26.244 41.294 10.489 1.00 24.75 155 LEU A CA 1
ATOM 1507 C C . LEU A 1 155 ? 25.564 40.013 10.027 1.00 24.65 155 LEU A C 1
ATOM 1508 O O . LEU A 1 155 ? 25.849 38.918 10.519 1.00 27.21 155 LEU A O 1
ATOM 1524 N N . ASP A 1 156 ? 24.640 40.157 9.076 1.00 25.27 156 ASP A N 1
ATOM 1525 C CA . ASP A 1 156 ? 23.884 39.041 8.507 1.00 22.31 156 ASP A CA 1
ATOM 1526 C C . ASP A 1 156 ? 24.662 38.375 7.366 1.00 23.22 156 ASP A C 1
ATOM 1527 O O . ASP A 1 156 ? 25.461 39.026 6.686 1.00 28.13 156 ASP A O 1
ATOM 1536 N N . PHE A 1 157 ? 24.387 37.098 7.123 1.00 25.03 157 PHE A N 1
ATOM 1537 C CA . PHE A 1 157 ? 24.882 36.457 5.898 1.00 25.51 157 PHE A CA 1
ATOM 1538 C C . PHE A 1 157 ? 23.855 35.514 5.321 1.00 28.51 157 PHE A C 1
ATOM 1539 O O . PHE A 1 157 ? 22.984 34.995 6.029 1.00 30.34 157 PHE A O 1
ATOM 1556 N N . VAL A 1 158 ? 23.984 35.293 4.008 1.00 27.69 158 VAL A N 1
ATOM 1557 C CA . VAL A 1 158 ? 23.309 34.222 3.285 1.00 27.70 158 VAL A CA 1
ATOM 1558 C C . VAL A 1 158 ? 24.368 33.462 2.507 1.00 30.45 158 VAL A C 1
ATOM 1559 O O . VAL A 1 158 ? 25.064 34.046 1.654 1.00 29.64 158 VAL A O 1
ATOM 1572 N N . HIS A 1 159 ? 24.478 32.179 2.778 1.00 28.26 159 HIS A N 1
ATOM 1573 C CA . HIS A 1 159 ? 25.280 31.265 1.983 1.00 30.16 159 HIS A CA 1
ATOM 1574 C C . HIS A 1 159 ? 24.368 30.432 1.099 1.00 32.69 159 HIS A C 1
ATOM 1575 O O . HIS A 1 159 ? 23.440 29.775 1.587 1.00 34.03 159 HIS A O 1
ATOM 1589 N N . SER A 1 160 ? 24.646 30.442 -0.193 1.00 33.24 160 SER A N 1
ATOM 1590 C CA . SER A 1 160 ? 23.897 29.659 -1.170 1.00 34.98 160 SER A CA 1
ATOM 1591 C C . SER A 1 160 ? 24.806 28.525 -1.623 1.00 38.61 160 SER A C 1
ATOM 1592 O O . SER A 1 160 ? 25.804 28.767 -2.315 1.00 37.21 160 SER A O 1
ATOM 1600 N N . TRP A 1 161 ? 24.461 27.297 -1.224 1.00 38.11 161 TRP A N 1
ATOM 1601 C CA . TRP A 1 161 ? 25.249 26.111 -1.521 1.00 40.28 161 TRP A CA 1
ATOM 1602 C C . TRP A 1 161 ? 24.658 25.322 -2.686 1.00 43.38 161 TRP A C 1
ATOM 1603 O O . TRP A 1 161 ? 23.455 25.047 -2.708 1.00 43.73 161 TRP A O 1
ATOM 1624 N N . THR A 1 162 ? 25.514 24.904 -3.614 1.00 44.97 162 THR A N 1
ATOM 1625 C CA . THR A 1 162 ? 25.165 23.901 -4.606 1.00 48.16 162 THR A CA 1
ATOM 1626 C C . THR A 1 162 ? 26.027 22.668 -4.380 1.00 50.47 162 THR A C 1
ATOM 1627 O O . THR A 1 162 ? 27.259 22.760 -4.412 1.00 50.95 162 THR A O 1
ATOM 1638 N N . MET A 1 163 ? 25.379 21.531 -4.164 1.00 52.40 163 MET A N 1
ATOM 1639 C CA . MET A 1 163 ? 26.044 20.275 -3.859 1.00 57.68 163 MET A CA 1
ATOM 1640 C C . MET A 1 163 ? 25.959 19.314 -5.037 1.00 62.66 163 MET A C 1
ATOM 1641 O O . MET A 1 163 ? 25.179 19.498 -5.977 1.00 60.41 163 MET A O 1
ATOM 1655 N N . ARG A 1 164 ? 26.779 18.265 -4.963 1.00 62.44 164 ARG A N 1
ATOM 1656 C CA . ARG A 1 164 ? 26.654 17.072 -5.795 1.00 69.66 164 ARG A CA 1
ATOM 1657 C C . ARG A 1 164 ? 27.581 15.993 -5.236 1.00 70.74 164 ARG A C 1
ATOM 1658 O O . ARG A 1 164 ? 28.692 16.289 -4.770 1.00 69.37 164 ARG A O 1
ATOM 1679 N N . ASP A 1 165 ? 27.103 14.746 -5.288 1.00 80.80 165 ASP A N 1
ATOM 1680 C CA . ASP A 1 165 ? 27.762 13.600 -4.653 1.00 84.40 165 ASP A CA 1
ATOM 1681 C C . ASP A 1 165 ? 28.271 13.949 -3.268 1.00 82.07 165 ASP A C 1
ATOM 1682 O O . ASP A 1 165 ? 29.287 13.402 -2.816 1.00 86.88 165 ASP A O 1
ATOM 1691 N N . GLY A 1 166 ? 27.523 14.823 -2.578 1.00 82.19 166 GLY A N 1
ATOM 1692 C CA . GLY A 1 166 ? 27.696 15.056 -1.169 1.00 82.51 166 GLY A CA 1
ATOM 1693 C C . GLY A 1 166 ? 28.638 16.174 -0.801 1.00 70.73 166 GLY A C 1
ATOM 1694 O O . GLY A 1 166 ? 28.763 16.476 0.379 1.00 69.78 166 GLY A O 1
ATOM 1698 N N . LYS A 1 167 ? 29.317 16.782 -1.760 1.00 63.47 167 LYS A N 1
ATOM 1699 C CA . LYS A 1 167 ? 30.208 17.892 -1.501 1.00 62.83 167 LYS A CA 1
ATOM 1700 C C . LYS A 1 167 ? 29.747 19.103 -2.302 1.00 63.83 167 LYS A C 1
ATOM 1701 O O . LYS A 1 167 ? 28.964 19.003 -3.260 1.00 60.16 167 LYS A O 1
ATOM 1720 N N . ALA A 1 168 ? 30.261 20.252 -1.914 1.00 54.54 168 ALA A N 1
ATOM 1721 C CA . ALA A 1 168 ? 29.833 21.491 -2.531 1.00 54.91 168 ALA A CA 1
ATOM 1722 C C . ALA A 1 168 ? 30.552 21.707 -3.845 1.00 52.51 168 ALA A C 1
ATOM 1723 O O . ALA A 1 168 ? 31.783 21.654 -3.902 1.00 52.95 168 ALA A O 1
ATOM 1730 N N . THR A 1 169 ? 29.788 21.952 -4.904 1.00 53.33 169 THR A N 1
ATOM 1731 C CA . THR A 1 169 ? 30.394 22.474 -6.112 1.00 53.32 169 THR A CA 1
ATOM 1732 C C . THR A 1 169 ? 30.368 23.991 -6.172 1.00 50.23 169 THR A C 1
ATOM 1733 O O . THR A 1 169 ? 31.081 24.575 -6.994 1.00 50.35 169 THR A O 1
ATOM 1744 N N . ARG A 1 170 ? 29.616 24.649 -5.287 1.00 47.72 170 ARG A N 1
ATOM 1745 C CA . ARG A 1 170 ? 29.572 26.099 -5.307 1.00 44.92 170 ARG A CA 1
ATOM 1746 C C . ARG A 1 170 ? 28.996 26.607 -4.009 1.00 44.66 170 ARG A C 1
ATOM 1747 O O . ARG A 1 170 ? 27.992 26.075 -3.525 1.00 43.12 170 ARG A O 1
ATOM 1768 N N . MET A 1 171 ? 29.636 27.650 -3.474 1.00 40.16 171 MET A N 1
ATOM 1769 C CA . MET A 1 171 ? 29.202 28.342 -2.275 1.00 37.95 171 MET A CA 1
ATOM 1770 C C . MET A 1 171 ? 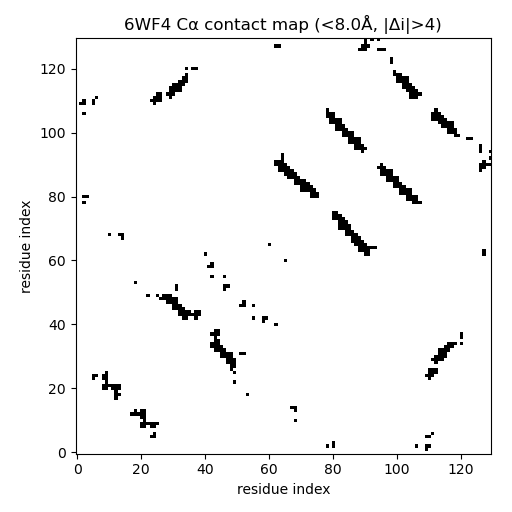29.338 29.825 -2.525 1.00 35.31 171 MET A C 1
ATOM 1771 O O . MET A 1 171 ? 30.448 30.319 -2.752 1.00 35.74 171 MET A O 1
ATOM 1785 N N . GLU A 1 172 ? 28.218 30.526 -2.499 1.00 34.12 172 GLU A N 1
ATOM 1786 C CA . GLU A 1 172 ? 28.197 31.965 -2.714 1.00 32.08 172 GLU A CA 1
ATOM 1787 C C . GLU A 1 172 ? 27.688 32.639 -1.458 1.00 32.75 172 GLU A C 1
ATOM 1788 O O . GLU A 1 172 ? 26.643 32.243 -0.935 1.00 32.11 172 GLU A O 1
ATOM 1800 N N . ASP A 1 173 ? 28.449 33.637 -0.986 1.00 29.56 173 ASP A N 1
ATO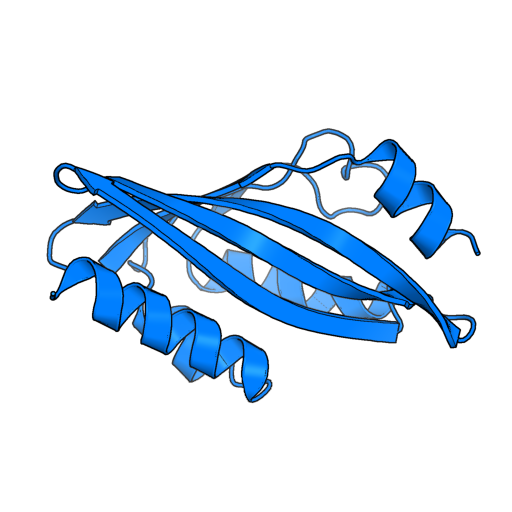M 1801 C CA . ASP A 1 173 ? 28.133 34.515 0.131 1.00 26.63 173 ASP A CA 1
ATOM 1802 C C . ASP A 1 173 ? 27.500 35.815 -0.375 1.00 32.03 173 ASP A C 1
ATOM 1803 O O . ASP A 1 173 ? 28.037 36.478 -1.275 1.00 26.38 173 ASP A O 1
ATOM 1812 N N . ILE A 1 174 ? 26.329 36.153 0.168 1.00 25.39 174 ILE A N 1
ATOM 1813 C CA . ILE A 1 174 ? 25.556 37.326 -0.233 1.00 24.41 174 ILE A CA 1
ATOM 1814 C C . ILE A 1 174 ? 25.244 38.121 1.026 1.00 25.53 174 ILE A C 1
ATOM 1815 O O . ILE A 1 174 ? 24.709 37.567 1.999 1.00 27.44 174 ILE A O 1
ATOM 1831 N N . PHE A 1 175 ? 25.634 39.394 1.038 1.00 22.91 175 PHE A N 1
ATOM 1832 C CA . PHE A 1 175 ? 25.493 40.223 2.220 1.00 23.42 175 PHE A CA 1
ATOM 1833 C C . PHE A 1 175 ? 25.582 41.689 1.850 1.00 22.20 175 PHE A C 1
ATOM 1834 O O . PHE A 1 175 ? 26.014 42.050 0.760 1.00 19.58 175 PHE A O 1
ATOM 1851 N N . ASP A 1 176 ? 25.240 42.532 2.824 1.00 19.56 176 ASP A N 1
ATOM 1852 C CA . ASP A 1 176 ? 25.250 43.993 2.792 1.00 20.10 176 ASP A CA 1
ATOM 1853 C C . ASP A 1 176 ? 26.675 44.510 2.826 1.00 22.53 176 ASP A C 1
ATOM 1854 O O . ASP A 1 176 ? 27.275 44.666 3.895 1.00 19.89 176 ASP A O 1
ATOM 1863 N N . THR A 1 177 ? 27.242 44.765 1.658 1.00 24.27 177 THR A N 1
ATOM 1864 C CA . THR A 1 177 ? 28.656 45.107 1.605 1.00 22.90 177 THR A CA 1
ATOM 1865 C C . THR A 1 177 ? 28.918 46.516 2.164 1.00 21.12 177 THR A C 1
ATOM 1866 O O . THR A 1 177 ? 29.991 46.764 2.742 1.00 19.54 177 THR A O 1
ATOM 1877 N N . VAL A 1 178 ? 27.969 47.443 2.016 1.00 23.90 178 VAL A N 1
ATOM 1878 C CA . VAL A 1 178 ? 28.168 48.770 2.608 1.00 21.82 178 VAL A CA 1
ATOM 1879 C C . VAL A 1 178 ? 28.394 48.631 4.107 1.00 22.99 178 VAL A C 1
ATOM 1880 O O . VAL A 1 178 ? 29.330 49.208 4.668 1.00 21.16 178 VAL A O 1
ATOM 1893 N N . ALA A 1 179 ? 27.520 47.892 4.776 1.00 23.10 179 ALA A N 1
ATOM 1894 C CA . ALA A 1 179 ? 27.662 47.722 6.211 1.00 26.41 179 ALA A CA 1
ATOM 1895 C C . ALA A 1 179 ? 28.970 47.027 6.554 1.00 25.49 179 ALA A C 1
ATOM 1896 O O . ALA A 1 179 ? 29.590 47.314 7.597 1.00 25.10 179 ALA A O 1
ATOM 1903 N N . PHE A 1 180 ? 29.422 46.142 5.681 1.00 23.81 180 PHE A N 1
ATOM 1904 C CA . PHE A 1 180 ? 30.655 45.420 5.928 1.00 18.24 180 PHE A CA 1
ATOM 1905 C C . PHE A 1 180 ? 31.848 46.357 5.820 1.00 25.68 180 PHE A C 1
ATOM 1906 O O . PHE A 1 180 ? 32.770 46.319 6.653 1.00 21.02 180 PHE A O 1
ATOM 1923 N N . HIS A 1 181 ? 31.881 47.149 4.752 1.00 22.77 181 HIS A N 1
ATOM 1924 C CA . HIS A 1 181 ? 32.920 48.157 4.575 1.00 24.69 181 HIS A CA 1
ATOM 1925 C C . HIS A 1 181 ? 33.003 49.086 5.790 1.00 20.94 181 HIS A C 1
ATOM 1926 O O . HIS A 1 181 ? 34.099 49.479 6.207 1.00 27.88 181 HIS A O 1
ATOM 1940 N N . GLU A 1 182 ? 31.867 49.512 6.294 1.00 25.20 182 GLU A N 1
ATOM 1941 C CA . GLU A 1 182 ? 31.773 50.431 7.447 1.00 33.24 182 GLU A CA 1
ATOM 1942 C C . GLU A 1 182 ? 32.458 49.788 8.661 1.00 33.60 182 GLU A C 1
ATOM 1943 O O . GLU A 1 182 ? 33.073 50.471 9.409 1.00 29.90 182 GLU A O 1
ATOM 1955 N N . LEU A 1 183 ? 32.322 48.492 8.819 1.00 26.32 183 LEU A N 1
ATOM 1956 C CA . LEU A 1 183 ? 32.943 47.751 9.927 1.00 25.87 183 LEU A CA 1
ATOM 1957 C C . LEU A 1 183 ? 34.447 47.737 9.689 1.00 25.52 183 LEU A C 1
ATOM 1958 O O . LEU A 1 183 ? 35.143 48.224 10.508 1.00 31.66 183 LEU A O 1
ATOM 1974 N N . ILE A 1 184 ? 34.894 47.304 8.523 1.00 27.81 184 ILE A N 1
ATOM 1975 C CA . ILE A 1 184 ? 36.328 47.260 8.132 1.00 28.84 184 ILE A CA 1
ATOM 1976 C C . ILE A 1 184 ? 37.009 48.601 8.401 1.00 29.72 184 ILE A C 1
ATOM 1977 O O . ILE A 1 184 ? 38.043 48.581 8.940 1.00 31.63 184 ILE A O 1
ATOM 1993 N N . GLU A 1 185 ? 36.396 49.718 8.046 1.00 31.45 185 GLU A N 1
ATOM 1994 C CA . GLU A 1 185 ? 36.968 51.076 8.168 1.00 35.38 185 GLU A CA 1
ATOM 1995 C C . GLU A 1 185 ? 36.771 51.678 9.562 1.00 41.83 185 GLU A C 1
ATOM 1996 O O . GLU A 1 185 ? 37.113 52.808 9.726 1.00 45.71 185 GLU A O 1
ATOM 2008 N N . SER A 1 186 ? 36.175 50.981 10.512 1.00 41.19 186 SER A N 1
ATOM 2009 C CA . SER A 1 186 ? 35.984 51.437 11.897 1.00 42.40 186 SER A CA 1
ATOM 2010 C C . SER A 1 186 ? 36.934 50.693 12.852 1.00 44.96 186 SER A C 1
ATOM 2011 O O . SER A 1 186 ? 37.732 49.924 12.411 1.00 42.57 186 SER A O 1
#

Organism: NCBI:txid1883

Radius of gyration: 14.05 Å; Cα contacts (8 Å, |Δi|>4): 267; chains: 1; bounding box: 30×38×26 Å

Sequence (130 aa):
SPNIEAILASYAGFRDRDIEGILSGMHHPDVEWVHPEGMMGKYGLGGTKLGHAGIKEFLAHVPTVLGGMRLAPREFIEQGDRVVVFGTREVTSLRGTTATLDFVHSWTMRDGKATRMEDIFDTVAFHELIES

Secondary structure (DSSP, 8-state):
-HHHHHHHHHHHHHHTT-HHHHHTTEEEEEEEEE-GGGGGGT--EEEEHHHHHHHHHHHGGGTEEEEEEEEEEEEEETTEEEEEEEEEEEETTS-EEEEEEEEEEEEETTEEEEEEEE--HHHH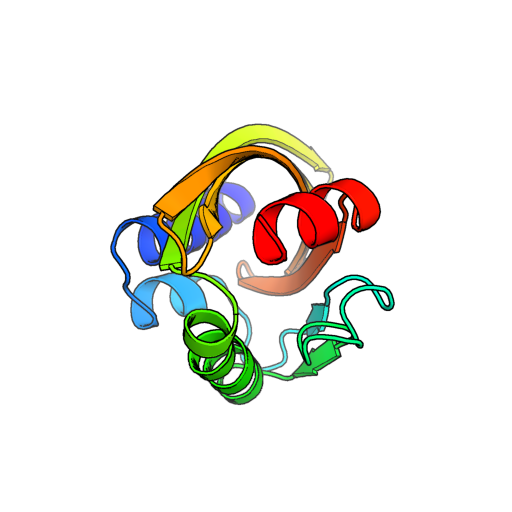HHHHT-

B-factor: mean 50.55, std 20.71, range [16.98, 169.72]

Nearest PDB structures (foldseek):
  6wf4-assembly1_A  TM=1.008E+00  e=1.555E-27  Streptomyces sp. RM-5-8
  3ebt-assembly1_A-2  TM=9.823E-01  e=2.666E-18  Burkholderia pseudomallei K96243
  3dm8-assembly1_A-2  TM=7.647E-01  e=5.630E-07  Rhodopseudomonas palustris
  3f14-assembly1_A-2  TM=7.677E-01  e=2.582E-06  Cytophaga hutchinsonii ATCC 33406
  3h3h-assembly1_A  TM=7.405E-01  e=2.460E-05  Burkholderia thailandensis E264

Solvent-accessible surface area: 6820 Å² total; per-residue (Å²): 89,98,13,34,113,15,0,82,39,5,19,43,1,52,161,80,140,57,58,129,14,12,16,65,0,5,10,90,106,0,68,23,18,16,27,144,41,4,46,154,30,52,10,26,15,71,66,120,8,60,68,2,0,109,101,26,47,80,62,31,87,90,8,7,52,30,43,110,41,32,41,166,97,68,87,73,152,59,69,108,0,39,0,80,10,24,8,73,0,38,1,110,181,53,55,73,29,79,29,105,2,39,9,12,5,36,3,126,114,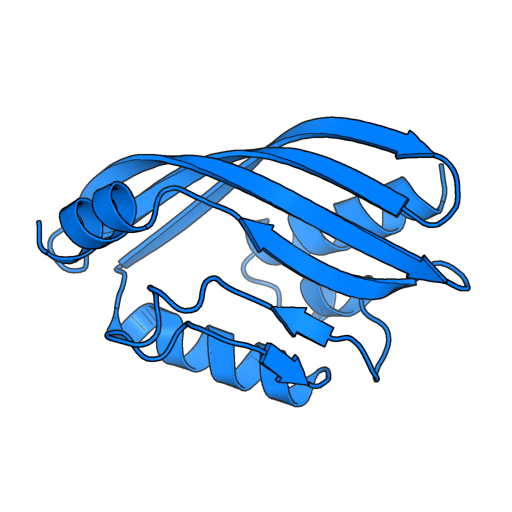28,72,0,48,75,6,46,5,80,32,97,31,104,28,7,43,118,8,19,102,48